Protein AF-F7JS12-F1 (afdb_monomer)

Secondary structure (DSSP, 8-state):
-HHHHHTTTSHHHHHHHHHHHHGGGGS--TT-SSSEEETTEEE-GGGGGGGHHHHHHS---------HHHHHHHHHHHHHHHHHHHHH-

Sequence (89 aa):
MMIFYLYRNKPWLGIIIYTLSYLPALNGHMEDPLALKLGGHAIGFEIFALLALPFIYIHTKSNLKISKWFFYLYYPAHLFAIFLIQLFI

Foldseek 3Di:
DVLCVVCVVPNVSSLVVVLVVQVCQQQDDPPDPQWDDDPNGTGHPSNCVNVCSCVVPVPPPDPDPDDPVVVVVVVVVVVVVVVVVVVVD

Nearest PDB structures (foldseek):
  7dwf-assembly2_B  TM=2.269E-01  e=4.653E+00  Salix babylonica
  3fr3-assembly1_B-2  TM=2.232E-01  e=6.417E+00  Plasmodium falciparum

Structure (mmCIF, N/CA/C/O backbone):
data_AF-F7JS12-F1
#
_entry.id   AF-F7JS12-F1
#
loop_
_atom_site.group_PDB
_atom_site.id
_atom_site.type_symbol
_atom_site.label_atom_id
_atom_site.label_alt_id
_atom_site.label_comp_id
_atom_site.label_asym_id
_atom_site.label_entity_id
_atom_site.label_seq_id
_atom_site.pdbx_PDB_ins_code
_atom_site.Cartn_x
_atom_site.Cartn_y
_atom_site.Cartn_z
_atom_site.occupancy
_atom_site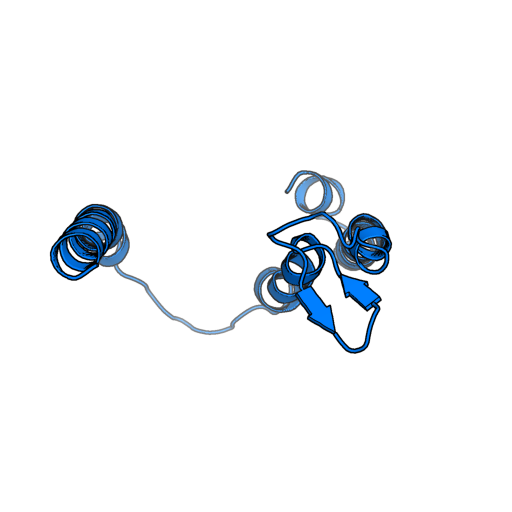.B_iso_or_equiv
_atom_site.auth_seq_id
_atom_site.auth_comp_id
_atom_site.auth_asym_id
_atom_site.auth_atom_id
_atom_site.pdbx_PDB_model_num
ATOM 1 N N . MET A 1 1 ? 0.785 -2.197 7.580 1.00 75.12 1 MET A N 1
ATOM 2 C CA . MET A 1 1 ? -0.272 -2.540 8.566 1.00 75.12 1 MET A CA 1
ATOM 3 C C . MET A 1 1 ? 0.149 -2.316 10.016 1.00 75.12 1 MET A C 1
ATOM 5 O O . MET A 1 1 ? -0.607 -1.692 10.747 1.00 75.12 1 MET A O 1
ATOM 9 N N . MET A 1 2 ? 1.350 -2.738 10.434 1.00 87.12 2 MET A N 1
ATOM 10 C CA . MET A 1 2 ? 1.834 -2.537 11.813 1.00 87.12 2 MET A CA 1
ATOM 11 C C . MET A 1 2 ? 1.857 -1.061 12.257 1.00 87.12 2 MET A C 1
ATOM 13 O O . MET A 1 2 ? 1.409 -0.751 13.356 1.00 87.12 2 MET A O 1
ATOM 17 N N . ILE A 1 3 ? 2.273 -0.144 11.373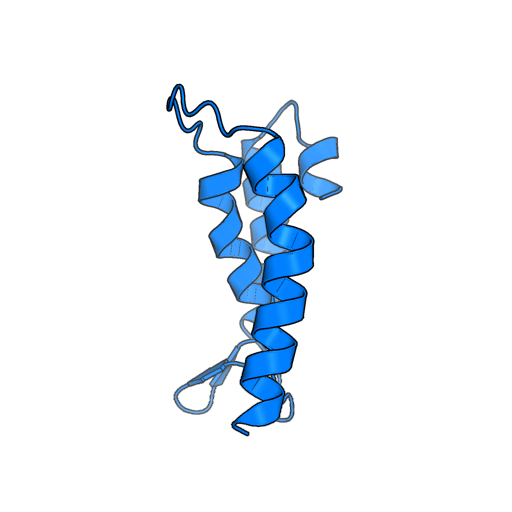 1.00 88.81 3 ILE A N 1
ATOM 18 C CA . ILE A 1 3 ? 2.266 1.312 11.619 1.00 88.81 3 ILE A CA 1
ATOM 19 C C . ILE A 1 3 ? 0.860 1.788 12.039 1.00 88.81 3 ILE A C 1
ATOM 21 O O . ILE A 1 3 ? 0.698 2.419 13.078 1.00 88.81 3 ILE A O 1
ATOM 25 N N . PHE A 1 4 ? -0.188 1.412 11.302 1.00 88.81 4 PHE A N 1
ATOM 26 C CA . PHE A 1 4 ? -1.565 1.821 11.613 1.00 88.81 4 PHE A CA 1
ATOM 27 C C . PHE A 1 4 ? -2.084 1.265 12.944 1.00 88.81 4 PHE A C 1
ATOM 29 O O . PHE A 1 4 ? -2.887 1.913 13.612 1.00 88.81 4 PHE A O 1
ATOM 36 N N . TYR A 1 5 ? -1.623 0.079 13.347 1.00 88.81 5 TYR A N 1
ATOM 37 C CA . TYR A 1 5 ? -1.978 -0.503 14.638 1.00 88.81 5 TYR A CA 1
ATOM 38 C C . TYR A 1 5 ? -1.329 0.258 15.802 1.00 88.81 5 TYR A C 1
ATOM 40 O O . TYR A 1 5 ? -2.026 0.652 16.737 1.00 88.81 5 TYR A O 1
ATOM 48 N N . LEU A 1 6 ? -0.020 0.520 15.717 1.00 91.69 6 LEU A N 1
ATOM 49 C CA . LEU A 1 6 ? 0.734 1.210 16.769 1.00 91.69 6 LEU A CA 1
ATOM 50 C C . LEU A 1 6 ? 0.280 2.665 16.953 1.00 91.69 6 LEU A C 1
ATOM 52 O O . LEU A 1 6 ? 0.164 3.143 18.080 1.00 91.69 6 LEU A O 1
ATOM 56 N N . TYR A 1 7 ? -0.043 3.357 15.859 1.00 90.81 7 TYR A N 1
ATOM 57 C CA . TYR A 1 7 ? -0.473 4.759 15.887 1.00 90.81 7 TYR A CA 1
ATOM 58 C C . TYR A 1 7 ? -2.001 4.938 15.900 1.00 90.81 7 TYR A C 1
ATOM 60 O O . TYR A 1 7 ? -2.493 6.029 15.607 1.00 90.81 7 TYR A O 1
ATOM 68 N N . ARG A 1 8 ? -2.774 3.910 16.289 1.00 86.06 8 ARG A N 1
ATOM 69 C CA . ARG A 1 8 ? -4.252 3.953 16.311 1.00 86.06 8 ARG A CA 1
ATOM 70 C C . ARG A 1 8 ? -4.821 5.125 17.122 1.00 86.06 8 ARG A C 1
ATOM 72 O O . ARG A 1 8 ? -5.779 5.752 16.686 1.00 86.06 8 ARG A O 1
ATOM 79 N N . ASN A 1 9 ? -4.222 5.444 18.272 1.00 90.06 9 ASN A N 1
ATOM 80 C CA . ASN A 1 9 ? -4.689 6.532 19.147 1.00 90.06 9 ASN A CA 1
ATOM 81 C C . ASN A 1 9 ? -4.316 7.935 18.636 1.00 90.06 9 ASN A C 1
ATOM 83 O O . ASN A 1 9 ? -4.897 8.924 19.076 1.00 90.06 9 ASN A O 1
ATOM 87 N N . LYS A 1 10 ? -3.337 8.042 17.729 1.00 91.69 10 LYS A N 1
ATOM 88 C CA . LYS A 1 10 ? -2.876 9.306 17.134 1.00 91.69 10 LYS A CA 1
ATOM 89 C C . LYS A 1 10 ? -2.758 9.131 15.613 1.00 91.69 10 LYS A C 1
ATOM 91 O O . LYS A 1 10 ? -1.643 9.021 15.099 1.00 91.69 10 LYS A O 1
ATOM 96 N N . PRO A 1 11 ? -3.890 9.110 14.882 1.00 87.44 11 PRO A N 1
ATOM 97 C CA . PRO A 1 11 ? -3.938 8.712 13.473 1.00 87.44 11 PRO A CA 1
ATOM 98 C C . PRO A 1 11 ? -3.041 9.558 12.561 1.00 87.44 11 PRO A C 1
ATOM 100 O O . PRO A 1 11 ? -2.440 9.016 11.637 1.00 87.44 11 PRO A O 1
ATOM 103 N N . TRP A 1 12 ? -2.878 10.852 12.859 1.00 90.31 12 TRP A N 1
ATOM 104 C CA . TRP A 1 12 ? -1.993 11.756 12.115 1.00 90.31 12 TRP A CA 1
ATOM 105 C C . TRP A 1 12 ? -0.529 11.278 12.098 1.00 90.31 12 TRP A C 1
ATOM 107 O O . TRP A 1 12 ? 0.116 11.341 11.052 1.00 90.31 12 TRP A O 1
ATOM 117 N N . LEU A 1 13 ? -0.014 10.745 13.215 1.00 93.06 13 LEU A N 1
ATOM 118 C CA . LEU A 1 13 ? 1.349 10.204 13.272 1.00 93.06 13 LEU A CA 1
ATOM 119 C C . LEU A 1 13 ? 1.493 8.977 12.370 1.00 93.06 13 LEU A C 1
ATOM 121 O O . LEU A 1 13 ? 2.512 8.822 11.703 1.00 93.06 13 LEU A O 1
ATOM 125 N N . GLY A 1 14 ? 0.453 8.141 12.308 1.00 92.19 14 GLY A N 1
ATOM 126 C CA . GLY A 1 14 ? 0.414 6.989 11.411 1.00 92.19 14 GLY A CA 1
ATOM 127 C C . GLY A 1 14 ? 0.481 7.395 9.938 1.00 92.19 14 GLY A C 1
ATOM 128 O O . GLY A 1 14 ? 1.243 6.785 9.195 1.00 92.19 14 GLY A O 1
ATOM 129 N N . ILE A 1 15 ? -0.235 8.456 9.538 1.00 93.06 15 ILE A N 1
ATOM 130 C CA . ILE A 1 15 ? -0.168 9.012 8.175 1.00 93.06 15 ILE A CA 1
ATOM 131 C C . ILE A 1 15 ? 1.257 9.461 7.863 1.00 93.06 15 ILE A C 1
ATOM 133 O O . ILE A 1 15 ? 1.820 9.036 6.860 1.00 93.06 15 ILE A O 1
ATOM 137 N N . ILE A 1 16 ? 1.854 10.287 8.728 1.00 94.50 16 ILE A N 1
ATOM 138 C CA . ILE A 1 16 ? 3.192 10.844 8.491 1.00 94.50 16 ILE A CA 1
ATOM 139 C C . ILE A 1 16 ? 4.232 9.733 8.374 1.00 94.50 16 ILE A C 1
ATOM 141 O O . ILE A 1 16 ? 4.988 9.701 7.407 1.00 94.50 16 ILE A O 1
ATOM 145 N N . ILE A 1 17 ? 4.260 8.809 9.334 1.00 94.31 17 ILE A N 1
ATOM 146 C CA . ILE A 1 17 ? 5.266 7.744 9.364 1.00 94.31 17 ILE A CA 1
ATOM 147 C C . ILE A 1 17 ? 5.084 6.796 8.181 1.00 94.31 17 ILE A C 1
ATOM 149 O O . ILE A 1 17 ? 6.072 6.402 7.564 1.00 94.31 17 ILE A O 1
ATOM 153 N N . TYR A 1 18 ? 3.841 6.468 7.819 1.00 93.81 18 TYR A N 1
ATOM 154 C CA . TYR A 1 18 ? 3.569 5.668 6.630 1.00 93.81 18 TYR A CA 1
ATOM 155 C C . TYR A 1 18 ? 4.060 6.381 5.366 1.00 93.81 18 TYR A C 1
ATOM 157 O O . TYR A 1 18 ? 4.814 5.790 4.602 1.00 93.81 18 TYR A O 1
ATOM 165 N N . THR A 1 19 ? 3.737 7.665 5.186 1.00 93.94 19 THR A N 1
ATOM 166 C CA . THR A 1 19 ? 4.201 8.447 4.031 1.00 93.94 19 THR A CA 1
ATOM 167 C C . THR A 1 19 ? 5.722 8.499 3.938 1.00 93.94 19 THR A C 1
ATOM 169 O O . THR A 1 19 ? 6.282 8.233 2.877 1.00 93.94 19 THR A O 1
ATOM 172 N N . LEU A 1 20 ? 6.402 8.774 5.052 1.00 94.62 20 LEU A N 1
ATOM 173 C CA . LEU A 1 20 ? 7.864 8.806 5.103 1.00 94.62 20 LEU A CA 1
ATOM 174 C C . LEU A 1 20 ? 8.493 7.446 4.787 1.00 94.62 20 LEU A C 1
ATOM 176 O O . LEU A 1 20 ? 9.537 7.404 4.148 1.00 94.62 20 LEU A O 1
ATOM 180 N N . SER A 1 21 ? 7.853 6.346 5.188 1.00 93.31 21 SER A N 1
ATOM 181 C CA . SER A 1 21 ? 8.363 4.992 4.930 1.00 93.31 21 SER A CA 1
ATOM 182 C C . SER A 1 21 ? 8.368 4.639 3.438 1.00 93.31 21 SER A C 1
ATOM 184 O O . SER A 1 21 ? 9.217 3.867 3.007 1.00 93.31 21 SER A O 1
ATOM 186 N N . TYR A 1 22 ? 7.446 5.208 2.652 1.00 92.88 22 TYR A N 1
ATOM 187 C CA . TYR A 1 22 ? 7.346 4.974 1.205 1.00 92.88 22 TYR A CA 1
ATOM 188 C C . TYR A 1 22 ? 7.984 6.082 0.358 1.00 92.88 22 TYR A C 1
ATOM 190 O O . TYR A 1 22 ? 8.165 5.895 -0.840 1.00 92.88 22 TYR A O 1
ATOM 198 N N . LEU A 1 23 ? 8.378 7.214 0.951 1.00 92.44 23 LEU A N 1
ATOM 199 C CA . LEU A 1 23 ? 9.045 8.311 0.244 1.00 92.44 23 LEU A CA 1
ATOM 200 C C . LEU A 1 23 ? 10.333 7.888 -0.502 1.00 92.44 23 LEU A C 1
ATOM 202 O O . LEU A 1 23 ? 10.550 8.388 -1.606 1.00 92.44 23 LEU A O 1
ATOM 206 N N . PRO A 1 24 ? 11.163 6.949 0.006 1.00 92.19 24 PRO A N 1
ATOM 207 C CA . PRO A 1 24 ? 12.321 6.449 -0.738 1.00 92.19 24 PRO A CA 1
ATOM 208 C C . PRO A 1 24 ? 11.972 5.796 -2.081 1.00 92.19 24 PRO A C 1
ATOM 210 O O . PRO A 1 24 ? 12.809 5.800 -2.978 1.00 92.19 24 PRO A O 1
ATOM 213 N N . ALA A 1 25 ? 10.738 5.306 -2.264 1.00 91.12 25 ALA A N 1
ATOM 214 C CA . ALA A 1 25 ? 10.288 4.724 -3.528 1.00 91.12 25 ALA A CA 1
ATOM 215 C C . ALA A 1 25 ? 10.216 5.752 -4.671 1.00 91.12 25 ALA A C 1
ATOM 217 O O . ALA A 1 25 ? 10.127 5.365 -5.832 1.00 91.12 25 ALA A O 1
ATOM 218 N N . LEU A 1 26 ? 10.313 7.060 -4.389 1.00 89.88 26 LEU A N 1
ATOM 219 C CA . LEU A 1 26 ? 10.523 8.043 -5.452 1.00 89.88 26 LEU A CA 1
ATOM 220 C C . LEU A 1 26 ? 11.867 7.864 -6.158 1.00 89.88 26 LEU A C 1
ATOM 222 O O . LEU A 1 26 ? 11.968 8.313 -7.287 1.00 89.88 26 LEU A O 1
ATOM 226 N N . ASN A 1 27 ? 12.879 7.252 -5.541 1.00 90.00 27 ASN A N 1
ATOM 227 C CA . ASN A 1 27 ? 14.197 7.057 -6.145 1.00 90.00 27 ASN A CA 1
ATOM 228 C C . ASN A 1 27 ? 14.415 5.581 -6.507 1.00 90.00 27 ASN A C 1
ATOM 230 O O . ASN A 1 27 ? 15.251 4.898 -5.916 1.00 90.00 27 ASN A O 1
ATOM 234 N N . GLY A 1 28 ? 13.592 5.081 -7.428 1.00 86.69 28 GLY A N 1
ATOM 235 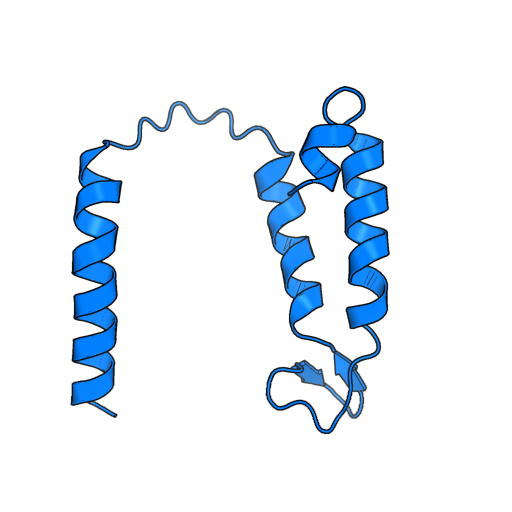C CA . GLY A 1 28 ? 13.639 3.698 -7.892 1.00 86.69 28 GLY A CA 1
ATOM 236 C C . GLY A 1 28 ? 14.806 3.420 -8.842 1.00 86.69 28 GLY A C 1
ATOM 237 O O . GLY A 1 28 ? 15.535 4.315 -9.272 1.00 86.69 28 GLY A O 1
ATOM 238 N N . HIS A 1 29 ? 14.964 2.151 -9.209 1.00 87.06 29 HIS A N 1
ATOM 239 C CA . HIS A 1 29 ? 16.016 1.701 -10.118 1.00 87.06 29 HIS A CA 1
ATOM 240 C C . HIS A 1 29 ? 15.496 1.551 -11.551 1.00 87.06 29 HIS A C 1
ATOM 242 O O . HIS A 1 29 ? 14.398 1.054 -11.782 1.00 87.06 29 HIS A O 1
ATOM 248 N N . MET A 1 30 ? 16.313 1.927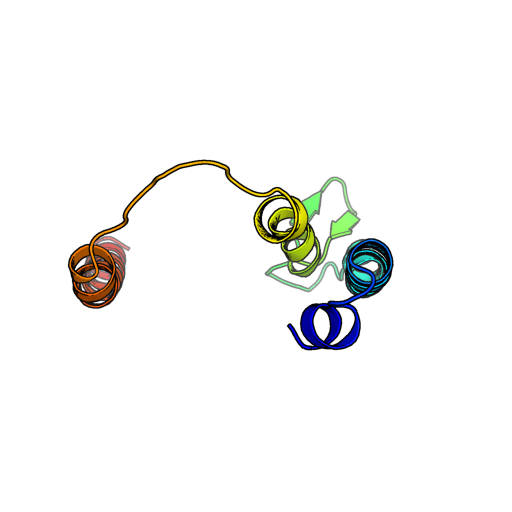 -12.538 1.00 86.38 30 MET A N 1
ATOM 249 C CA . MET A 1 30 ? 15.967 1.782 -13.962 1.00 86.38 30 MET A CA 1
ATOM 250 C C . MET A 1 30 ? 15.891 0.333 -14.438 1.00 86.38 30 MET A C 1
ATOM 252 O O . MET A 1 30 ? 15.211 0.036 -15.421 1.00 86.38 30 MET A O 1
ATOM 256 N N . GLU A 1 31 ? 16.603 -0.553 -13.755 1.00 87.31 31 GLU A N 1
ATOM 257 C CA . GLU A 1 31 ? 16.662 -1.982 -14.054 1.00 87.31 31 GLU A CA 1
ATOM 258 C C . GLU A 1 31 ? 15.401 -2.715 -13.587 1.00 87.31 31 GLU A C 1
ATOM 260 O O . GLU A 1 31 ? 15.090 -3.785 -14.10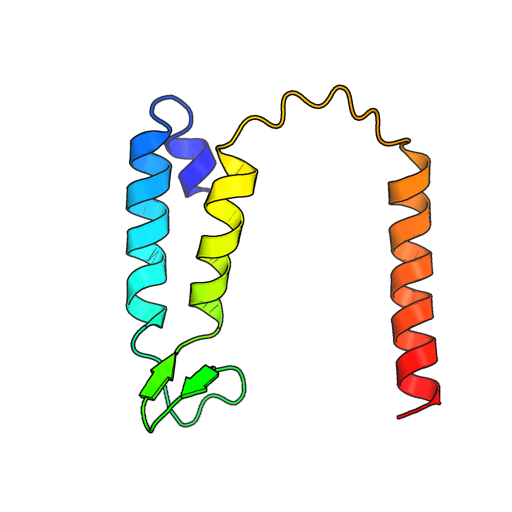2 1.00 87.31 31 GLU A O 1
ATOM 265 N N . ASP A 1 32 ? 14.643 -2.122 -12.661 1.00 87.25 32 ASP A N 1
ATOM 266 C CA . ASP A 1 32 ? 13.432 -2.728 -12.127 1.00 87.25 32 ASP A CA 1
ATOM 267 C C . ASP A 1 32 ? 12.326 -2.757 -13.205 1.00 87.25 32 ASP A C 1
ATOM 269 O O . ASP A 1 32 ? 11.979 -1.709 -13.775 1.00 87.25 32 ASP A O 1
ATOM 273 N N . PRO A 1 33 ? 11.775 -3.941 -13.537 1.00 86.31 33 PRO A N 1
ATOM 274 C CA . PRO A 1 33 ? 10.671 -4.060 -14.485 1.00 86.31 33 PRO A CA 1
ATOM 275 C C . PRO A 1 33 ? 9.346 -3.495 -13.954 1.00 86.31 33 PRO A C 1
ATOM 277 O O . PRO A 1 33 ? 8.483 -3.157 -14.762 1.00 86.31 33 PRO A O 1
ATOM 280 N N . LEU A 1 34 ? 9.168 -3.391 -12.632 1.00 88.38 34 LEU A N 1
ATOM 281 C CA . LEU A 1 34 ? 7.928 -2.915 -12.007 1.00 88.38 34 LEU A CA 1
ATOM 282 C C . LEU A 1 34 ? 7.933 -1.405 -11.742 1.00 88.38 34 LEU A C 1
ATOM 284 O O . LEU A 1 34 ? 6.875 -0.822 -11.491 1.00 88.38 34 LEU A O 1
ATOM 288 N N . ALA A 1 35 ? 9.101 -0.766 -11.806 1.00 89.44 35 ALA A N 1
ATOM 289 C CA . ALA A 1 35 ? 9.218 0.668 -11.613 1.00 89.44 35 ALA A CA 1
ATOM 290 C C . ALA A 1 35 ? 8.498 1.442 -12.728 1.00 89.44 35 ALA A C 1
ATOM 292 O O . ALA A 1 35 ? 8.640 1.158 -13.922 1.00 89.44 35 ALA A O 1
ATOM 293 N N . LEU A 1 36 ? 7.763 2.485 -12.342 1.00 89.19 36 LEU A N 1
ATOM 294 C CA . LEU A 1 36 ? 7.219 3.454 -13.280 1.00 89.19 36 LEU A CA 1
ATOM 295 C C . LEU A 1 36 ? 8.368 4.324 -13.800 1.00 89.19 36 LEU A C 1
ATOM 297 O O . LEU A 1 36 ? 8.976 5.090 -13.053 1.00 89.19 36 LEU A O 1
ATOM 301 N N . LYS A 1 37 ? 8.661 4.203 -15.095 1.00 91.25 37 LYS A N 1
ATOM 302 C CA . LYS A 1 37 ? 9.724 4.953 -15.776 1.00 91.25 37 LYS A CA 1
ATOM 303 C C . LYS A 1 37 ? 9.111 6.170 -16.458 1.00 91.25 37 LYS A C 1
ATOM 305 O O . LYS A 1 37 ? 8.329 6.024 -17.395 1.00 91.25 37 LYS A O 1
ATOM 310 N N . LEU A 1 38 ? 9.464 7.368 -16.001 1.00 87.38 38 LEU A N 1
ATOM 311 C CA . LEU A 1 38 ? 8.973 8.625 -16.561 1.00 87.38 38 LEU A CA 1
ATOM 312 C C . LEU A 1 38 ? 10.140 9.581 -16.807 1.00 87.38 38 LEU A C 1
ATOM 314 O O . LEU A 1 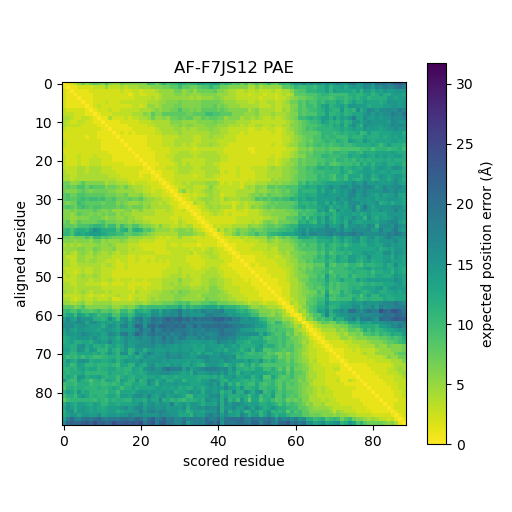38 ? 10.836 9.966 -15.876 1.00 87.38 38 LEU A O 1
ATOM 318 N N . GLY A 1 39 ? 10.356 9.968 -18.067 1.00 83.38 39 GLY A N 1
ATOM 319 C CA . GLY A 1 39 ? 11.317 11.021 -18.423 1.00 83.38 39 GLY A CA 1
ATOM 320 C C . GLY A 1 39 ? 12.765 10.766 -17.983 1.00 83.38 39 GLY A C 1
ATOM 321 O O . GLY A 1 39 ? 13.468 11.717 -17.665 1.00 83.38 39 GLY A O 1
ATOM 322 N N . GLY A 1 40 ? 13.209 9.506 -17.925 1.00 84.56 40 GLY A N 1
ATOM 323 C CA . GLY A 1 40 ? 14.551 9.164 -17.435 1.00 84.56 40 GLY A CA 1
ATOM 324 C C . GLY A 1 40 ? 14.670 9.112 -15.909 1.00 84.56 40 GLY A C 1
ATOM 325 O O . GLY A 1 40 ? 15.779 9.012 -15.396 1.00 84.56 40 GLY A O 1
ATOM 326 N N . HIS A 1 41 ? 13.543 9.111 -15.191 1.00 88.19 41 HIS A N 1
ATOM 327 C CA . HIS A 1 41 ? 13.463 8.851 -13.756 1.00 88.19 41 HIS A CA 1
ATOM 328 C C . HIS A 1 41 ? 12.648 7.582 -13.471 1.00 88.19 41 HIS A C 1
ATOM 330 O O . HIS A 1 41 ? 11.625 7.344 -14.117 1.00 88.19 41 HIS A O 1
ATOM 336 N N . ALA A 1 42 ? 13.111 6.751 -12.535 1.00 91.25 42 ALA A N 1
ATOM 337 C CA . ALA A 1 42 ? 12.433 5.519 -12.140 1.00 91.25 42 ALA A CA 1
ATOM 338 C C . ALA A 1 42 ? 11.789 5.707 -10.769 1.00 91.25 42 ALA A C 1
ATOM 340 O O . ALA A 1 42 ? 12.429 6.147 -9.816 1.00 91.25 42 ALA A O 1
ATOM 341 N N . ILE A 1 43 ? 10.513 5.362 -10.677 1.00 91.44 43 ILE A N 1
ATOM 342 C CA . ILE A 1 43 ? 9.724 5.443 -9.455 1.00 91.44 43 ILE A CA 1
ATOM 343 C C . ILE A 1 43 ? 9.332 4.017 -9.082 1.00 91.44 43 ILE A C 1
ATOM 345 O O . ILE A 1 43 ? 8.669 3.334 -9.861 1.00 91.44 43 ILE A O 1
ATOM 349 N N . GLY A 1 44 ? 9.750 3.567 -7.903 1.00 91.38 44 GLY A N 1
ATOM 350 C CA . GLY A 1 44 ? 9.400 2.253 -7.375 1.00 91.38 44 GLY A CA 1
ATOM 351 C C . GLY A 1 44 ? 7.886 2.090 -7.259 1.00 91.38 44 GLY A C 1
ATOM 352 O O . GLY A 1 44 ? 7.164 3.021 -6.886 1.00 91.38 44 GLY A O 1
ATOM 353 N N . PHE A 1 45 ? 7.394 0.897 -7.589 1.00 91.00 45 PHE A N 1
ATOM 354 C CA . PHE A 1 45 ? 5.967 0.573 -7.553 1.00 91.00 45 PHE A CA 1
ATOM 355 C C . PHE A 1 45 ? 5.352 0.762 -6.153 1.00 91.00 45 PHE A C 1
ATOM 357 O O . PHE A 1 45 ? 4.161 1.033 -5.993 1.00 91.00 45 PHE A O 1
ATOM 364 N N . GLU A 1 46 ? 6.170 0.682 -5.112 1.00 91.75 46 GLU A N 1
ATOM 365 C CA . GLU A 1 46 ? 5.771 0.824 -3.719 1.00 91.75 46 GLU A CA 1
ATOM 366 C C . GLU A 1 46 ? 5.162 2.196 -3.416 1.00 91.75 46 GLU A C 1
ATOM 368 O O . GLU A 1 46 ? 4.341 2.299 -2.502 1.00 91.75 46 GLU A O 1
ATOM 373 N N . ILE A 1 47 ? 5.488 3.243 -4.191 1.00 92.69 47 ILE A N 1
ATOM 374 C CA . ILE A 1 47 ? 4.929 4.582 -3.962 1.00 92.69 47 ILE A CA 1
ATOM 375 C C . ILE A 1 47 ? 3.400 4.597 -4.071 1.00 92.69 47 ILE A C 1
ATOM 377 O O . ILE A 1 47 ? 2.723 5.369 -3.385 1.00 92.69 47 ILE A O 1
ATOM 381 N N . PHE A 1 48 ? 2.829 3.702 -4.884 1.00 91.19 48 PHE A N 1
ATOM 382 C CA . PHE A 1 48 ? 1.384 3.596 -5.065 1.00 91.19 48 PHE A CA 1
ATOM 383 C C . PHE A 1 48 ? 0.667 3.112 -3.802 1.00 91.19 48 PHE A C 1
ATOM 385 O O . PHE A 1 48 ? -0.534 3.338 -3.659 1.00 91.19 48 PHE A O 1
ATOM 392 N N . ALA A 1 49 ? 1.386 2.551 -2.825 1.00 91.62 49 ALA A N 1
ATOM 393 C CA . ALA A 1 49 ? 0.827 2.224 -1.517 1.00 91.62 49 ALA A CA 1
ATOM 394 C C . ALA A 1 49 ? 0.305 3.464 -0.764 1.00 91.62 49 ALA A C 1
ATOM 396 O O . ALA A 1 49 ? -0.540 3.327 0.128 1.00 91.62 49 ALA A O 1
ATOM 397 N N . LEU A 1 50 ? 0.759 4.674 -1.123 1.00 93.19 50 LEU A N 1
ATOM 398 C CA . LEU A 1 50 ? 0.248 5.932 -0.573 1.00 93.19 50 LEU A CA 1
ATOM 399 C C . LEU A 1 50 ? -1.189 6.239 -1.011 1.00 93.19 50 LEU A C 1
ATOM 401 O O . LEU A 1 50 ? -1.920 6.867 -0.244 1.00 93.19 50 LEU A O 1
ATOM 405 N N . LEU A 1 51 ? -1.641 5.747 -2.174 1.00 91.75 51 LEU A N 1
ATOM 406 C CA . LEU A 1 51 ? -3.028 5.933 -2.630 1.00 91.75 51 LEU A CA 1
ATOM 407 C C . LEU A 1 51 ? -4.048 5.265 -1.697 1.00 91.75 51 LEU A C 1
ATOM 409 O O . LEU A 1 51 ? -5.220 5.627 -1.727 1.00 91.75 51 LEU A O 1
ATOM 413 N N . ALA A 1 52 ? -3.623 4.328 -0.845 1.00 89.75 52 ALA A N 1
ATOM 414 C CA . ALA A 1 52 ? -4.489 3.704 0.150 1.00 89.75 52 ALA A CA 1
ATOM 415 C C . ALA A 1 52 ? -4.783 4.613 1.361 1.00 89.75 52 ALA A C 1
ATOM 417 O O . ALA A 1 52 ? -5.786 4.403 2.042 1.00 89.75 52 ALA A O 1
ATOM 418 N N . LEU A 1 53 ? -3.951 5.628 1.644 1.00 90.38 53 LEU A N 1
ATOM 419 C CA . LEU A 1 53 ? -4.095 6.486 2.832 1.00 90.38 53 LEU A CA 1
ATOM 420 C C . LEU A 1 53 ? -5.469 7.177 2.934 1.00 90.38 53 LEU A C 1
ATOM 422 O O . LEU A 1 53 ? -6.070 7.104 4.010 1.00 90.38 53 LEU A O 1
ATOM 426 N N . PRO A 1 54 ? -6.016 7.798 1.865 1.00 87.75 54 PRO A N 1
ATOM 427 C CA . PRO A 1 54 ? -7.365 8.355 1.890 1.00 87.75 54 PRO A CA 1
ATOM 428 C C . PRO A 1 54 ? -8.415 7.315 2.280 1.00 87.75 54 PRO A C 1
ATOM 430 O O . PRO A 1 54 ? -9.245 7.585 3.137 1.00 87.75 54 PRO A O 1
ATOM 433 N N . PHE A 1 55 ? -8.347 6.103 1.729 1.00 86.19 55 PHE A N 1
ATOM 434 C CA . PHE A 1 55 ? -9.317 5.044 2.027 1.00 86.19 55 PHE A CA 1
ATOM 435 C C . PHE A 1 55 ? -9.220 4.525 3.466 1.00 86.19 55 PHE A C 1
ATOM 437 O O . PHE A 1 55 ? -10.219 4.081 4.024 1.00 86.19 55 PHE A O 1
ATOM 444 N N . ILE A 1 56 ? -8.034 4.584 4.074 1.00 86.69 56 ILE A N 1
ATOM 445 C CA . ILE A 1 56 ? -7.811 4.142 5.457 1.00 86.69 56 ILE A CA 1
ATOM 446 C C . ILE A 1 56 ? -8.334 5.174 6.464 1.00 86.69 56 ILE A C 1
ATOM 448 O O . ILE A 1 56 ? -8.920 4.795 7.477 1.00 86.69 56 ILE A O 1
ATOM 452 N N . TYR A 1 57 ? -8.106 6.466 6.214 1.00 84.75 57 TYR A N 1
ATOM 453 C CA . TYR A 1 57 ? -8.365 7.519 7.203 1.00 84.75 57 TYR A CA 1
ATOM 454 C C . TYR A 1 57 ? -9.632 8.334 6.952 1.00 84.75 57 TYR A C 1
ATOM 456 O O . TYR A 1 57 ? -10.191 8.895 7.897 1.00 84.75 57 TYR A O 1
ATOM 464 N N . ILE A 1 58 ? -10.109 8.415 5.709 1.00 85.06 58 ILE A N 1
ATOM 465 C CA . ILE A 1 58 ? -11.381 9.069 5.415 1.00 85.06 58 ILE A CA 1
ATOM 466 C C . ILE A 1 58 ? -12.488 8.094 5.789 1.00 85.06 58 ILE A C 1
ATOM 468 O O . ILE A 1 58 ? -12.732 7.102 5.104 1.00 85.06 58 ILE A O 1
ATOM 472 N N . HIS A 1 59 ? -13.201 8.405 6.871 1.00 75.44 59 HIS A N 1
ATOM 473 C CA . HIS A 1 59 ? -14.413 7.678 7.215 1.00 75.44 59 HIS A CA 1
ATOM 474 C C . HIS A 1 59 ? -15.449 7.853 6.108 1.00 75.44 59 HIS A C 1
ATOM 476 O O . HIS A 1 59 ? -16.115 8.886 5.995 1.00 75.44 59 HIS A O 1
ATOM 482 N N . THR A 1 60 ? -15.622 6.804 5.313 1.00 68.94 60 THR A N 1
ATOM 483 C CA . THR A 1 60 ? -16.738 6.688 4.390 1.00 68.94 60 THR A CA 1
ATOM 484 C C . THR A 1 60 ? -17.991 6.519 5.251 1.00 68.94 60 THR A C 1
ATOM 486 O O . THR A 1 60 ? -18.315 5.423 5.698 1.00 68.94 60 THR A O 1
ATOM 489 N N . LYS A 1 61 ? -18.716 7.615 5.528 1.00 70.00 61 LYS A N 1
ATOM 490 C CA . LYS A 1 61 ? -20.032 7.608 6.213 1.00 70.00 61 LYS A CA 1
ATOM 491 C C . LYS A 1 61 ? -21.133 6.949 5.365 1.00 70.00 61 LYS A C 1
ATOM 493 O O . LYS A 1 61 ? -22.315 7.256 5.490 1.00 70.00 61 LYS A O 1
ATOM 498 N N . SER A 1 62 ? -20.749 6.070 4.454 1.00 66.94 62 SER A N 1
ATOM 499 C CA . SER A 1 62 ? -21.653 5.268 3.667 1.00 66.94 62 SER A CA 1
ATOM 500 C C . SER A 1 62 ? -22.196 4.155 4.556 1.00 66.94 62 SER A C 1
ATOM 502 O O . SER A 1 62 ? -21.439 3.299 5.006 1.00 66.94 62 SER A O 1
ATOM 504 N N . ASN A 1 63 ? -23.514 4.104 4.747 1.00 70.38 63 ASN A N 1
ATOM 505 C CA . ASN A 1 63 ? -24.219 2.918 5.254 1.00 70.38 63 ASN A CA 1
ATOM 506 C C . ASN A 1 63 ? -24.217 1.775 4.207 1.00 70.38 63 ASN A C 1
ATOM 508 O O . ASN A 1 63 ? -25.216 1.085 4.009 1.00 70.38 63 ASN A O 1
ATOM 512 N N . LEU A 1 64 ? -23.100 1.588 3.494 1.00 72.50 64 LEU A N 1
ATOM 513 C CA . LEU A 1 64 ? -22.926 0.547 2.490 1.00 72.50 64 LEU A CA 1
ATOM 514 C C . LEU A 1 64 ? -22.789 -0.796 3.204 1.00 72.50 64 LEU A C 1
ATOM 516 O O . LEU A 1 64 ? -21.714 -1.195 3.649 1.00 72.50 64 LEU A O 1
ATOM 520 N N . LYS A 1 65 ? -23.912 -1.501 3.320 1.00 75.12 65 LYS A N 1
ATOM 521 C CA . LYS A 1 65 ? -23.945 -2.887 3.782 1.00 75.12 65 LYS A CA 1
ATOM 522 C C . LYS A 1 65 ? -23.567 -3.798 2.620 1.00 75.12 65 LYS A C 1
ATOM 524 O O . LYS A 1 65 ? -24.426 -4.223 1.852 1.00 75.12 65 LYS A O 1
ATOM 529 N N . ILE A 1 66 ? -22.278 -4.093 2.487 1.00 79.19 66 ILE A N 1
ATOM 530 C CA . ILE A 1 66 ? -21.814 -5.106 1.535 1.00 79.19 66 ILE A CA 1
ATOM 531 C C . ILE A 1 66 ? -22.228 -6.485 2.066 1.00 79.19 66 ILE A C 1
ATOM 533 O O . ILE A 1 66 ? -21.931 -6.844 3.207 1.00 79.19 66 ILE A O 1
ATOM 537 N N . SER A 1 67 ? -22.945 -7.256 1.247 1.00 84.94 67 SER A N 1
ATOM 538 C CA . SER A 1 67 ? -23.348 -8.624 1.587 1.00 84.94 67 SER A CA 1
ATOM 539 C C . SER A 1 67 ? -22.126 -9.537 1.687 1.00 84.94 67 SER A C 1
ATOM 541 O O . SER A 1 67 ? -21.241 -9.487 0.835 1.00 84.94 67 SER A O 1
ATOM 543 N N . LYS A 1 68 ? -22.096 -10.436 2.678 1.00 83.19 68 LYS A N 1
ATOM 544 C CA . LYS A 1 68 ? -21.010 -11.423 2.839 1.00 83.19 68 LYS A CA 1
ATOM 545 C C . LYS A 1 68 ? -20.821 -12.289 1.584 1.00 83.19 68 LYS A C 1
ATOM 547 O O . LYS A 1 68 ? -19.700 -12.663 1.260 1.00 83.19 68 LYS A O 1
ATOM 552 N N . TRP A 1 69 ? -21.902 -12.542 0.845 1.00 88.75 69 TRP A N 1
ATOM 553 C CA . TRP A 1 69 ? -21.885 -13.305 -0.406 1.00 88.75 69 TRP A CA 1
ATOM 554 C C . TRP A 1 69 ? -21.055 -12.659 -1.510 1.00 88.75 69 TRP A C 1
ATOM 556 O O . TRP A 1 69 ? -20.454 -13.377 -2.301 1.00 88.75 69 TRP A O 1
ATOM 566 N N . PHE A 1 70 ? -20.965 -11.325 -1.533 1.00 86.81 70 PHE A N 1
ATOM 567 C CA . PHE A 1 70 ? -20.116 -10.621 -2.490 1.00 86.81 70 PHE A CA 1
ATOM 568 C C . PHE A 1 70 ? -18.651 -11.050 -2.337 1.00 86.81 70 PHE A C 1
ATOM 570 O O . PHE A 1 70 ? -18.003 -11.399 -3.318 1.00 86.81 70 PHE A O 1
ATOM 577 N N . PHE A 1 71 ? -18.153 -11.123 -1.099 1.00 84.50 71 PHE A N 1
ATOM 578 C CA . PHE A 1 71 ? -16.785 -11.563 -0.818 1.00 84.50 71 PHE A CA 1
ATOM 579 C C . PHE A 1 71 ? -16.580 -13.061 -1.063 1.00 84.50 71 PHE A C 1
ATOM 581 O O . PHE A 1 71 ? -15.534 -13.449 -1.579 1.00 84.50 71 PHE A O 1
ATOM 588 N N . TYR A 1 72 ? -17.574 -13.900 -0.748 1.00 89.31 72 TYR A N 1
ATOM 589 C CA . TYR A 1 72 ? -17.497 -15.334 -1.051 1.00 89.31 72 TYR A CA 1
ATOM 590 C C . TYR A 1 72 ? -17.439 -15.615 -2.552 1.00 89.31 72 TYR A C 1
ATOM 592 O O . TYR A 1 72 ?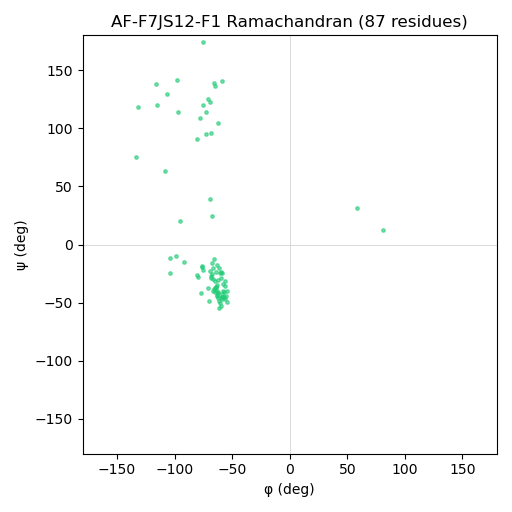 -16.730 -16.527 -2.966 1.00 89.31 72 TYR A O 1
ATOM 600 N N . LEU A 1 73 ? -18.149 -14.828 -3.364 1.00 92.31 73 LEU A N 1
ATOM 601 C CA . LEU A 1 73 ? -18.135 -14.971 -4.817 1.00 92.31 73 LEU A CA 1
ATOM 602 C C . LEU A 1 73 ? -16.896 -14.332 -5.456 1.00 92.31 73 LEU A C 1
ATOM 604 O O . LEU A 1 73 ? -16.441 -14.789 -6.501 1.00 92.31 73 LEU A O 1
ATOM 608 N N . TYR A 1 74 ? -16.325 -13.304 -4.824 1.00 91.56 74 TYR A N 1
ATOM 609 C CA . TYR A 1 74 ? -15.159 -12.595 -5.347 1.00 91.56 74 TYR A CA 1
ATOM 610 C C . TYR A 1 74 ? -13.968 -13.526 -5.597 1.00 91.56 74 TYR A C 1
ATOM 612 O O . TYR A 1 74 ? -13.351 -13.457 -6.654 1.00 91.56 74 TYR A O 1
ATOM 620 N N . TYR A 1 75 ? -13.663 -14.428 -4.659 1.00 88.25 75 TYR A N 1
ATOM 621 C CA . TYR A 1 75 ? -12.524 -15.342 -4.788 1.00 88.25 75 TYR A CA 1
ATOM 622 C C . TYR A 1 75 ? -12.617 -16.285 -6.007 1.00 88.25 75 TYR A C 1
ATOM 624 O O . TYR A 1 75 ? -11.702 -16.262 -6.835 1.00 88.25 75 TYR A O 1
ATOM 632 N N . PRO A 1 76 ? -13.696 -17.075 -6.192 1.00 93.62 76 PRO A N 1
ATOM 633 C CA . PRO A 1 76 ? -13.835 -17.912 -7.381 1.00 93.62 76 PRO A CA 1
ATOM 634 C C . PRO A 1 76 ? -13.938 -17.084 -8.669 1.00 93.62 76 PRO A C 1
ATOM 636 O O . PRO A 1 76 ? -13.361 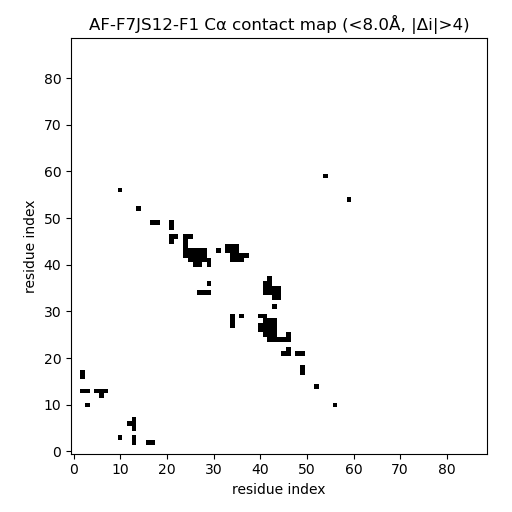-17.476 -9.680 1.00 93.62 76 PRO A O 1
ATOM 639 N N . ALA A 1 77 ? -14.599 -15.920 -8.641 1.00 95.12 77 ALA A N 1
ATOM 640 C CA . ALA A 1 77 ? -14.702 -15.049 -9.813 1.00 95.12 77 ALA A CA 1
ATOM 641 C C . ALA A 1 77 ? -13.340 -14.485 -10.250 1.00 95.12 77 ALA A C 1
ATOM 643 O O . ALA A 1 77 ? -13.042 -14.456 -11.441 1.00 95.12 77 ALA A O 1
ATOM 644 N N . HIS A 1 78 ? -12.492 -14.083 -9.300 1.00 91.50 78 HIS A N 1
ATOM 645 C CA . HIS A 1 78 ? -11.136 -13.606 -9.572 1.00 91.50 78 HIS A CA 1
ATOM 646 C C . HIS A 1 78 ? -10.270 -14.694 -10.220 1.00 91.50 78 HIS A C 1
ATOM 648 O O . HIS A 1 78 ? -9.609 -14.436 -11.224 1.00 91.50 78 HIS A O 1
ATOM 654 N N . LEU A 1 79 ? -10.299 -15.921 -9.685 1.00 93.50 79 LEU A N 1
ATOM 655 C CA . LEU A 1 79 ? -9.561 -17.042 -10.279 1.00 93.50 79 LEU A CA 1
ATOM 656 C C . LEU A 1 79 ? -10.061 -17.358 -11.691 1.00 93.50 79 LEU A C 1
ATOM 658 O O . LEU A 1 79 ? -9.258 -17.587 -12.593 1.00 93.50 79 LEU A O 1
ATOM 662 N N . PHE A 1 80 ? -11.377 -17.311 -11.894 1.00 95.31 80 PHE A N 1
ATOM 663 C CA . PHE A 1 80 ? -11.972 -17.500 -13.210 1.00 95.31 80 PHE A CA 1
ATOM 664 C C . PHE A 1 80 ? -11.567 -16.396 -14.198 1.00 95.31 80 PHE A C 1
ATOM 666 O O . PHE A 1 80 ? -11.272 -16.688 -15.352 1.00 95.31 80 PHE A O 1
ATOM 673 N N . ALA A 1 81 ? -11.479 -15.141 -13.752 1.00 95.56 81 ALA A N 1
ATOM 674 C CA . ALA A 1 81 ? -11.008 -14.040 -14.586 1.00 95.56 81 ALA A CA 1
ATOM 675 C C . ALA A 1 81 ? -9.545 -14.229 -15.018 1.00 95.56 81 ALA A C 1
ATOM 677 O O . ALA A 1 81 ? -9.244 -14.055 -16.196 1.00 95.56 81 ALA A O 1
ATOM 678 N N . ILE A 1 82 ? -8.654 -14.644 -14.108 1.00 94.19 82 ILE A N 1
ATOM 679 C CA . ILE A 1 82 ? -7.262 -14.977 -14.462 1.00 94.19 82 ILE A CA 1
ATOM 680 C C . ILE A 1 82 ? -7.227 -16.106 -15.495 1.00 94.19 82 ILE A C 1
ATOM 682 O O . ILE A 1 82 ? -6.514 -15.994 -16.488 1.00 94.19 82 ILE A O 1
ATOM 686 N N . PHE A 1 83 ? -8.021 -17.160 -15.288 1.00 94.88 83 PHE A N 1
ATOM 687 C CA . PHE A 1 83 ? -8.120 -18.275 -16.230 1.00 94.88 83 PHE A CA 1
ATOM 688 C C . PHE A 1 83 ? -8.562 -17.814 -17.626 1.00 94.88 83 PHE A C 1
ATOM 690 O O . PHE A 1 83 ? -7.956 -18.198 -18.621 1.00 94.88 83 PHE A O 1
ATOM 697 N N . LEU A 1 84 ? -9.579 -16.952 -17.711 1.00 96.12 84 LEU A N 1
ATOM 698 C CA . LEU A 1 84 ? -10.026 -16.395 -18.987 1.00 96.12 84 LEU A CA 1
ATOM 699 C C . LEU A 1 84 ? -8.940 -15.545 -19.650 1.00 96.12 84 LEU A C 1
ATOM 701 O O . LEU A 1 84 ? -8.704 -15.695 -20.841 1.00 96.12 84 LEU A O 1
ATOM 705 N N . ILE A 1 85 ? -8.253 -14.686 -18.895 1.00 95.94 85 ILE A N 1
ATOM 706 C CA . ILE A 1 85 ? -7.156 -13.858 -19.418 1.00 95.94 85 ILE A CA 1
ATOM 707 C C . ILE A 1 85 ? -6.044 -14.743 -20.003 1.00 95.94 85 ILE A C 1
ATOM 709 O O . ILE A 1 85 ? -5.569 -14.463 -21.098 1.00 95.94 85 ILE A O 1
ATOM 713 N N . GLN A 1 86 ? -5.685 -15.836 -19.321 1.00 91.38 86 GLN A N 1
ATOM 714 C CA . GLN A 1 86 ? -4.701 -16.816 -19.800 1.00 91.38 86 GLN A CA 1
ATOM 715 C C . GLN A 1 86 ? -5.151 -17.610 -21.033 1.00 91.38 86 GLN A C 1
ATOM 717 O O . GLN A 1 86 ? -4.316 -18.202 -21.702 1.00 91.38 86 GLN A O 1
ATOM 722 N N . LEU A 1 87 ? -6.451 -17.674 -21.323 1.00 93.25 87 LEU A N 1
ATOM 723 C CA . LEU A 1 87 ? -6.956 -18.351 -22.518 1.00 93.25 87 LEU A CA 1
ATOM 724 C C . LEU A 1 87 ? -6.831 -17.475 -23.776 1.00 93.25 87 LEU A C 1
ATOM 726 O O . LEU A 1 87 ? -6.777 -18.005 -24.884 1.00 93.25 87 LEU A O 1
ATOM 730 N N . PHE A 1 88 ? -6.826 -16.148 -23.612 1.00 88.81 88 PHE A N 1
ATOM 731 C CA . PHE A 1 88 ? -6.802 -15.177 -24.714 1.00 88.81 88 PHE A CA 1
ATOM 732 C C . PHE A 1 88 ? -5.429 -14.516 -24.948 1.00 88.81 88 PHE A C 1
ATOM 734 O O . PHE A 1 88 ? -5.268 -13.847 -25.970 1.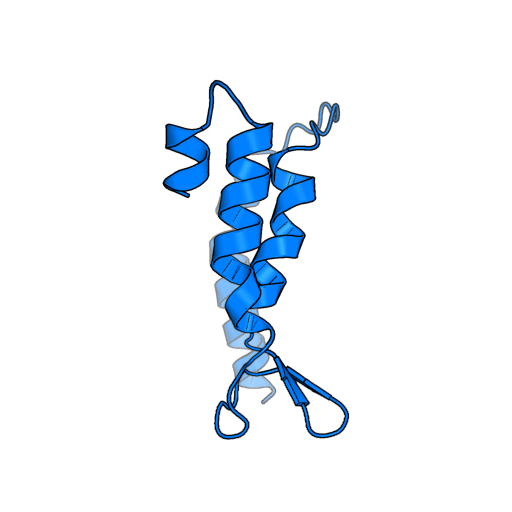00 88.81 88 PHE A O 1
ATOM 741 N N . ILE A 1 89 ? -4.474 -14.681 -24.027 1.00 76.75 89 ILE A N 1
ATOM 742 C CA . ILE A 1 89 ? -3.059 -14.270 -24.140 1.00 76.75 89 ILE A CA 1
ATOM 743 C C . ILE A 1 89 ? -2.202 -15.503 -24.400 1.00 76.75 89 ILE A C 1
ATOM 745 O O . ILE A 1 89 ? -1.350 -15.427 -25.312 1.00 76.75 89 ILE A O 1
#

Radius of gyration: 18.16 Å; Cα contacts (8 Å, |Δi|>4): 59; chains: 1; bounding box: 41×30×44 Å

Solvent-accessible surface area (backbone atoms only — not comparable to full-atom values): 5372 Å² total; per-residue (Å²): 112,69,59,55,63,75,25,57,93,45,55,69,58,25,52,52,54,53,52,60,71,36,53,64,25,63,69,33,52,82,85,47,87,71,29,51,73,53,97,94,41,22,26,28,58,63,42,62,62,58,71,49,52,59,71,73,70,52,80,72,87,63,90,74,79,76,57,71,62,58,62,66,48,44,58,61,48,52,54,50,50,53,53,52,52,65,73,78,107

Mean predicted aligned error: 8.14 Å

pLDDT: mean 88.34, std 6.35, range [66.94, 96.12]